Protein AF-A0A0V7Z725-F1 (afdb_monomer)

Solvent-accessible surface area (backbone atoms only — not comparable to full-atom values): 9175 Å² total; per-residue (Å²): 132,89,74,78,54,33,64,62,33,44,52,51,28,50,55,50,74,57,66,80,93,56,100,67,80,55,63,71,40,47,30,47,17,28,42,22,18,34,49,17,37,50,42,47,51,32,49,52,32,15,29,71,75,63,33,72,92,36,70,86,38,71,68,22,51,48,51,39,67,66,54,47,74,66,58,48,35,54,51,23,51,46,63,59,39,98,64,60,48,71,57,53,50,81,56,54,35,91,89,46,61,50,72,53,52,38,49,34,21,50,42,50,43,53,32,49,52,52,21,50,46,48,76,70,42,84,86,66,85,80,54,72,68,58,30,51,49,45,37,50,42,24,53,51,30,52,54,37,64,73,67,46,52,73,57,38,43,50,40,55,35,46,56,54,74,40,85,70,114

Nearest PDB structures (foldseek):
  2hsb-assembly1_A  TM=5.179E-01  e=1.715E-01  Archaeoglobus fulgidus
  7aer-assembly1_B  TM=3.358E-01  e=2.209E+00  Shewanella oneidensis MR-1
  6m6w-assembly1_H  TM=4.178E-01  e=8.747E+00  Shewanella oneidensis MR-1

Sequence (169 aa):
MALINPEHLFSQADAFLLQIGRSSLRQADLRRTFSNAYYGLFHAILTAAADEAVGRTRRKDPLWTLAYRSVSHQRLKSICNDLQAATLKPKIRRYEPPGGFGGHVVTIAGAVSDLQDRRHAADYDPSLSFLQTDARAALQTARSAVNRLAHLNAEQRRAFLYLILFEPR

Foldseek 3Di:
DPQDALVVLLVQLVVQLPDPDDPDGDLLSLLSLLVSLLVSLLSLLLLLLLCLPPNPVCCVPPSSVCSSPQFDLVLLLVVLVQLLDPDHDPLLVVLAFVVGLDDLSNLLSVLSNVSVVSNCCSPPPPVDGDDSVVSVVNSVSSVSNSVSLVVDDPSSNNSSSCVRRDPRD

Radius of gyration: 16.75 Å; Cα contacts (8 Å, |Δi|>4): 208; chains: 1; bounding box: 38×38×46 Å

Secondary structure (DSSP, 8-state):
--PPPHHHHHHHHHHHHT-TT-SS--HHHHHHHHHHHHHHHHHHHHHHHHHHHH-GGGTTSHHHHHHHHS--HHHHHHHHHHHHSSS--HHHHTTPPTT-SHHHHHHHHHHHHHHHHHHHHHHH-TT----HHHHHHHHHHHHHHHHHHHT--HHHHHHHHHHHHS---

Structure (mmCIF, N/CA/C/O backbone):
data_AF-A0A0V7Z725-F1
#
_entry.id   AF-A0A0V7Z725-F1
#
loop_
_atom_site.group_PDB
_atom_site.id
_atom_site.type_symbol
_atom_site.label_atom_id
_atom_site.label_alt_id
_atom_site.label_comp_id
_atom_site.label_asym_id
_atom_site.label_entity_id
_atom_site.label_seq_id
_atom_site.pdbx_PDB_ins_code
_atom_site.Cartn_x
_atom_site.Cartn_y
_atom_site.Cartn_z
_atom_site.occupancy
_atom_site.B_iso_or_equiv
_atom_site.auth_seq_id
_atom_site.auth_comp_id
_atom_site.auth_asym_id
_atom_site.auth_atom_id
_atom_site.pdbx_PDB_model_num
ATOM 1 N N . MET A 1 1 ? -12.726 -19.716 1.343 1.00 63.19 1 MET A N 1
ATOM 2 C CA . MET A 1 1 ? -12.370 -18.439 0.694 1.00 63.19 1 MET A CA 1
ATOM 3 C C . MET A 1 1 ? -10.906 -18.501 0.294 1.00 63.19 1 MET A C 1
ATOM 5 O O . MET A 1 1 ? -10.086 -18.802 1.153 1.00 63.19 1 MET A O 1
ATOM 9 N N . ALA A 1 2 ? -10.588 -18.278 -0.980 1.00 78.88 2 ALA A N 1
ATOM 10 C CA . ALA A 1 2 ? -9.207 -18.181 -1.449 1.00 78.88 2 ALA A CA 1
ATOM 11 C C . ALA A 1 2 ? -8.732 -16.731 -1.269 1.00 78.88 2 ALA A C 1
ATOM 13 O O . ALA A 1 2 ? -8.949 -15.888 -2.135 1.00 78.88 2 ALA A O 1
ATOM 14 N N . LEU A 1 3 ? -8.180 -16.417 -0.093 1.00 86.56 3 LEU A N 1
ATOM 15 C CA . LEU A 1 3 ? -7.609 -15.098 0.173 1.00 86.56 3 LEU A CA 1
ATOM 16 C C . LEU A 1 3 ? -6.349 -14.916 -0.681 1.00 86.56 3 LEU A C 1
ATOM 18 O O . LEU A 1 3 ? -5.484 -15.792 -0.693 1.00 86.56 3 LEU A O 1
ATOM 22 N N . ILE A 1 4 ? -6.231 -13.778 -1.364 1.00 92.75 4 ILE A N 1
ATOM 23 C CA . ILE A 1 4 ? -5.016 -13.447 -2.112 1.00 92.75 4 ILE A CA 1
ATOM 24 C C . ILE A 1 4 ? -3.875 -13.248 -1.112 1.00 92.75 4 ILE A C 1
ATOM 26 O O . ILE A 1 4 ? -3.949 -12.377 -0.247 1.00 92.75 4 ILE A O 1
ATOM 30 N N . ASN A 1 5 ? -2.833 -14.072 -1.231 1.00 94.56 5 ASN A N 1
ATOM 31 C CA . ASN A 1 5 ? -1.623 -13.969 -0.425 1.00 94.56 5 ASN A CA 1
ATOM 32 C C . ASN A 1 5 ? -0.658 -12.953 -1.070 1.00 94.56 5 ASN A C 1
ATOM 34 O O . ASN A 1 5 ? -0.189 -13.221 -2.181 1.00 94.56 5 ASN A O 1
ATOM 38 N N . PRO A 1 6 ? -0.325 -11.831 -0.399 1.00 96.50 6 PRO A N 1
ATOM 39 C CA . PRO A 1 6 ? 0.645 -10.855 -0.897 1.00 96.50 6 PRO A CA 1
ATOM 40 C C . PRO A 1 6 ? 1.980 -11.469 -1.323 1.00 96.50 6 PRO A C 1
ATOM 42 O O . PRO A 1 6 ? 2.516 -11.096 -2.364 1.00 96.50 6 PRO A O 1
ATOM 45 N N . GLU A 1 7 ? 2.480 -12.464 -0.584 1.00 96.88 7 GLU A N 1
ATOM 46 C CA . GLU A 1 7 ? 3.759 -13.099 -0.915 1.00 96.88 7 GLU A CA 1
ATOM 47 C C . GLU A 1 7 ? 3.712 -13.842 -2.249 1.00 96.88 7 GLU A C 1
ATOM 49 O O . GLU A 1 7 ? 4.688 -13.812 -2.988 1.00 96.88 7 GLU A O 1
ATOM 54 N N . HIS A 1 8 ? 2.574 -14.435 -2.627 1.00 97.75 8 HIS A N 1
ATOM 55 C CA . HIS A 1 8 ? 2.458 -15.088 -3.935 1.00 97.75 8 HIS A CA 1
ATOM 56 C C . HIS A 1 8 ? 2.556 -14.071 -5.082 1.00 97.75 8 HIS A C 1
ATOM 58 O O . HIS A 1 8 ? 3.160 -14.366 -6.113 1.00 97.75 8 HIS A O 1
ATOM 64 N N . LEU A 1 9 ? 2.004 -12.864 -4.898 1.00 98.25 9 LEU A N 1
ATOM 65 C CA . LEU A 1 9 ? 2.123 -11.779 -5.876 1.00 98.25 9 LEU A CA 1
ATOM 66 C C . LEU A 1 9 ? 3.571 -11.298 -5.985 1.00 98.25 9 LEU A C 1
ATOM 68 O O . LEU A 1 9 ? 4.077 -11.120 -7.093 1.00 98.25 9 LEU A O 1
ATOM 72 N N . PHE A 1 10 ? 4.257 -11.142 -4.851 1.00 98.31 10 PHE A N 1
ATOM 73 C CA . PHE A 1 10 ? 5.658 -10.740 -4.849 1.00 98.31 10 PHE A CA 1
ATOM 74 C C . PHE A 1 10 ? 6.576 -11.808 -5.454 1.00 98.31 10 PHE A C 1
ATOM 76 O O . PHE A 1 10 ? 7.416 -11.475 -6.283 1.00 98.31 10 PHE A O 1
ATOM 83 N N . SER A 1 11 ? 6.381 -13.089 -5.130 1.00 97.44 11 SER A N 1
ATOM 84 C CA . SER A 1 11 ? 7.130 -14.196 -5.741 1.00 97.44 11 SER A CA 1
ATOM 85 C C . SER A 1 11 ? 6.912 -14.281 -7.250 1.00 97.44 11 SER A C 1
ATOM 87 O O . SER A 1 11 ? 7.857 -14.526 -7.998 1.00 97.44 11 SER A O 1
ATOM 89 N N . GLN A 1 12 ? 5.687 -14.044 -7.727 1.00 96.75 12 GLN A N 1
ATOM 90 C CA . GLN A 1 12 ? 5.422 -13.990 -9.163 1.00 96.75 12 GLN A CA 1
ATOM 91 C C . GLN A 1 12 ? 6.130 -12.796 -9.823 1.00 96.75 12 GLN A C 1
ATOM 93 O O . GLN A 1 12 ? 6.682 -12.933 -10.913 1.00 96.75 12 GLN A O 1
ATOM 98 N N . ALA A 1 13 ? 6.153 -11.639 -9.156 1.00 96.88 13 ALA A N 1
ATOM 99 C CA . ALA A 1 13 ? 6.885 -10.463 -9.618 1.00 96.88 13 ALA A CA 1
ATOM 100 C C . ALA A 1 13 ? 8.405 -10.719 -9.693 1.00 96.88 13 ALA A C 1
ATOM 102 O O . ALA A 1 13 ? 9.039 -10.345 -10.676 1.00 96.88 13 ALA A O 1
ATOM 103 N N . ASP A 1 14 ? 8.981 -11.418 -8.709 1.00 95.94 14 ASP A N 1
ATOM 104 C CA . ASP A 1 14 ? 10.381 -11.857 -8.748 1.00 95.94 14 ASP A CA 1
ATOM 105 C C . ASP A 1 14 ? 10.642 -12.798 -9.935 1.00 95.94 14 ASP A C 1
ATOM 107 O O . ASP A 1 14 ? 11.615 -12.611 -10.666 1.00 95.94 14 ASP A O 1
ATOM 111 N N . ALA A 1 15 ? 9.748 -13.757 -10.197 1.00 94.44 15 ALA A N 1
ATOM 112 C CA . ALA A 1 15 ? 9.881 -14.672 -11.332 1.00 94.44 15 ALA A CA 1
ATOM 113 C C . ALA A 1 15 ? 9.895 -13.940 -12.689 1.00 94.44 15 ALA A C 1
ATOM 115 O O . ALA A 1 15 ? 10.675 -14.295 -13.574 1.00 94.44 15 ALA A O 1
ATOM 116 N N . PHE A 1 16 ? 9.097 -12.878 -12.846 1.00 93.81 16 PHE A N 1
ATOM 117 C CA . PHE A 1 16 ? 9.143 -12.019 -14.035 1.00 93.81 16 PHE A CA 1
ATOM 118 C C . PHE A 1 16 ? 10.494 -11.313 -14.207 1.00 93.81 16 PHE A C 1
ATOM 120 O O . PHE A 1 16 ? 10.949 -11.127 -15.335 1.00 93.81 16 PHE A O 1
ATOM 127 N N . LEU A 1 17 ? 11.158 -10.956 -13.104 1.00 91.81 17 LEU A N 1
ATOM 128 C CA . LEU A 1 17 ? 12.455 -10.275 -13.111 1.00 91.81 17 LEU A CA 1
ATOM 129 C C . LEU A 1 17 ? 13.656 -11.213 -13.304 1.00 91.81 17 LEU A C 1
ATOM 131 O O . LEU A 1 17 ? 14.765 -10.715 -13.511 1.00 91.81 17 LEU A O 1
ATOM 135 N N . LEU A 1 18 ? 13.453 -12.530 -13.208 1.00 86.06 18 LEU A N 1
ATOM 136 C CA . LEU A 1 18 ? 14.502 -13.551 -13.236 1.00 86.06 18 LEU A CA 1
ATOM 137 C C . LEU A 1 18 ? 14.665 -14.254 -14.591 1.00 86.06 18 LEU A C 1
ATOM 139 O O . LEU A 1 18 ? 15.451 -15.191 -14.647 1.00 86.06 18 LEU A O 1
ATOM 143 N N . GLN A 1 19 ? 13.962 -13.870 -15.667 1.00 68.88 19 GLN A N 1
ATOM 144 C CA . GLN A 1 19 ? 14.031 -14.630 -16.929 1.00 68.88 19 GLN A CA 1
ATOM 145 C C . GLN A 1 19 ? 15.472 -14.791 -17.440 1.00 68.88 19 GLN A C 1
ATOM 147 O O . GLN A 1 19 ? 16.089 -13.854 -17.944 1.00 68.88 19 GLN A O 1
ATOM 152 N N . ILE A 1 20 ? 15.976 -16.021 -17.320 1.00 52.06 20 ILE A N 1
ATOM 153 C CA . ILE A 1 20 ? 17.298 -16.461 -17.763 1.00 52.06 20 ILE A CA 1
ATOM 154 C C . ILE A 1 20 ? 17.222 -16.748 -19.268 1.00 52.06 20 ILE A C 1
ATOM 156 O O . ILE A 1 20 ? 16.287 -17.402 -19.729 1.00 52.06 20 ILE A O 1
ATOM 160 N N . GLY A 1 21 ? 18.205 -16.275 -20.040 1.00 55.09 21 GLY A N 1
ATOM 161 C CA . GLY A 1 21 ? 18.367 -16.643 -21.455 1.00 55.09 21 GLY A CA 1
ATOM 162 C C . GLY A 1 21 ? 17.840 -15.638 -22.486 1.00 55.09 21 GLY A C 1
ATOM 163 O O . GLY A 1 21 ? 17.843 -15.941 -23.676 1.00 55.09 21 GLY A O 1
ATOM 164 N N . ARG A 1 22 ? 17.418 -14.436 -22.074 1.00 61.25 22 ARG A N 1
ATOM 165 C CA . ARG A 1 22 ? 17.142 -13.312 -22.988 1.00 61.25 22 ARG A CA 1
ATOM 166 C C . ARG A 1 22 ? 18.020 -12.117 -22.646 1.00 61.25 22 ARG A C 1
ATOM 168 O O . ARG A 1 22 ? 18.289 -11.866 -21.477 1.00 61.25 22 ARG A O 1
ATOM 175 N N . SER A 1 23 ? 18.434 -11.369 -23.668 1.00 65.31 23 SER A N 1
ATOM 176 C CA . SER A 1 23 ? 19.214 -10.135 -23.503 1.00 65.31 23 SER A CA 1
ATOM 177 C C . SER A 1 23 ? 18.411 -8.999 -22.855 1.00 65.31 23 SER A C 1
ATOM 179 O O . SER A 1 23 ? 19.005 -8.068 -22.319 1.00 65.31 23 SER A O 1
ATOM 181 N N . SER A 1 24 ? 17.073 -9.072 -22.865 1.00 74.69 24 SER A N 1
ATOM 182 C CA . SER A 1 24 ? 16.188 -8.117 -22.195 1.00 74.69 24 SER A CA 1
ATOM 183 C C . SER A 1 24 ? 14.865 -8.752 -21.746 1.00 74.69 24 SER A C 1
ATOM 185 O O . SER A 1 24 ? 14.376 -9.723 -22.334 1.00 74.69 24 SER A O 1
ATOM 187 N N . LEU A 1 25 ? 14.275 -8.196 -20.683 1.00 87.50 25 LEU A N 1
ATOM 188 C CA . LEU A 1 25 ? 12.948 -8.584 -20.198 1.00 87.50 25 LEU A CA 1
ATOM 189 C C . LEU A 1 25 ? 11.845 -7.996 -21.084 1.00 87.50 25 LEU A C 1
ATOM 191 O O . LEU A 1 25 ? 11.948 -6.867 -21.570 1.00 87.50 25 LEU A O 1
ATOM 195 N N . ARG A 1 26 ? 10.744 -8.739 -21.254 1.00 92.44 26 ARG A N 1
ATOM 196 C CA . ARG A 1 26 ? 9.573 -8.245 -21.991 1.00 92.44 26 ARG A CA 1
ATOM 197 C C . ARG A 1 26 ? 8.918 -7.104 -21.215 1.00 92.44 26 ARG A C 1
ATOM 199 O O . ARG A 1 26 ? 8.683 -7.226 -20.015 1.00 92.44 26 ARG A O 1
ATOM 206 N N . GLN A 1 27 ? 8.499 -6.053 -21.918 1.00 94.94 27 GLN A N 1
ATOM 207 C CA . GLN A 1 27 ? 7.733 -4.952 -21.316 1.00 94.94 27 GLN A CA 1
ATOM 208 C C . GLN A 1 27 ? 6.455 -5.440 -20.618 1.00 94.94 27 GLN A C 1
ATOM 210 O O . GLN A 1 27 ? 6.090 -4.916 -19.571 1.00 94.94 27 GLN A O 1
ATOM 215 N N . ALA A 1 28 ? 5.811 -6.488 -21.142 1.00 95.31 28 ALA A N 1
ATOM 216 C CA . ALA A 1 28 ? 4.662 -7.114 -20.492 1.00 95.31 28 ALA A CA 1
ATOM 217 C C . ALA A 1 28 ? 5.000 -7.663 -19.094 1.00 95.31 28 ALA A C 1
ATOM 219 O O . ALA A 1 28 ? 4.232 -7.451 -18.161 1.00 95.31 28 ALA A O 1
ATOM 220 N N . ASP A 1 29 ? 6.154 -8.314 -18.931 1.00 95.50 29 ASP A N 1
ATOM 221 C CA . ASP A 1 29 ? 6.577 -8.873 -17.643 1.00 95.50 29 ASP A CA 1
ATOM 222 C C . ASP A 1 29 ? 6.920 -7.750 -16.651 1.00 95.50 29 ASP A C 1
ATOM 224 O O . ASP A 1 29 ? 6.474 -7.777 -15.507 1.00 95.50 29 ASP A O 1
ATOM 228 N N . LEU A 1 30 ? 7.622 -6.706 -17.111 1.00 96.75 30 LEU A N 1
ATOM 229 C CA . LEU A 1 30 ? 7.946 -5.531 -16.294 1.00 96.75 30 LEU A CA 1
ATOM 230 C C . LEU A 1 30 ? 6.694 -4.796 -15.807 1.00 96.75 30 LEU A C 1
ATOM 232 O O . LEU A 1 30 ? 6.586 -4.472 -14.626 1.00 96.75 30 LEU A O 1
ATOM 236 N N . ARG A 1 31 ? 5.720 -4.573 -16.697 1.00 97.94 31 ARG A N 1
ATOM 237 C CA . ARG A 1 31 ? 4.435 -3.953 -16.345 1.00 97.94 31 ARG A CA 1
ATOM 238 C C . ARG A 1 31 ? 3.698 -4.783 -15.292 1.00 97.94 31 ARG A C 1
ATOM 240 O O . ARG A 1 31 ? 3.247 -4.234 -14.291 1.00 97.94 31 ARG A O 1
ATOM 247 N N . ARG A 1 32 ? 3.676 -6.115 -15.446 1.00 97.69 32 ARG A N 1
ATOM 248 C CA . ARG A 1 32 ? 3.072 -7.027 -14.459 1.00 97.69 32 ARG A CA 1
ATOM 249 C C . ARG A 1 32 ? 3.792 -7.024 -13.115 1.00 97.69 32 ARG A C 1
ATOM 251 O O . ARG A 1 32 ? 3.124 -7.172 -12.094 1.00 97.69 32 ARG A O 1
ATOM 258 N N . THR A 1 33 ? 5.103 -6.793 -13.079 1.00 98.12 33 THR A N 1
ATOM 259 C CA . THR A 1 33 ? 5.836 -6.580 -11.822 1.00 98.12 33 THR A CA 1
ATOM 260 C C . THR A 1 33 ? 5.307 -5.361 -11.062 1.00 98.12 33 THR A C 1
ATOM 262 O O . THR A 1 33 ? 5.065 -5.477 -9.861 1.00 98.12 33 THR A O 1
ATOM 265 N N . PHE A 1 34 ? 5.045 -4.226 -11.726 1.00 98.56 34 PHE A N 1
ATOM 266 C CA . PHE A 1 34 ? 4.432 -3.061 -11.065 1.00 98.56 34 PHE A CA 1
ATOM 267 C C . PHE A 1 34 ? 3.023 -3.365 -10.551 1.00 98.56 34 PHE A C 1
ATOM 269 O O . PHE A 1 34 ? 2.710 -3.032 -9.404 1.00 98.56 34 PHE A O 1
ATOM 276 N N . SER A 1 35 ? 2.190 -4.038 -11.355 1.00 98.31 35 SER A N 1
ATOM 277 C CA . SER A 1 35 ? 0.843 -4.424 -10.921 1.00 98.31 35 SER A CA 1
ATOM 278 C C . SER A 1 35 ? 0.904 -5.333 -9.688 1.00 98.31 35 SER A C 1
ATOM 280 O O . SER A 1 35 ? 0.217 -5.070 -8.702 1.00 98.31 35 SER A O 1
ATOM 282 N N . ASN A 1 36 ? 1.759 -6.359 -9.697 1.00 98.56 36 ASN A N 1
ATOM 283 C CA . ASN A 1 36 ? 1.907 -7.293 -8.580 1.00 98.56 36 ASN A CA 1
ATOM 284 C C . ASN A 1 36 ? 2.503 -6.639 -7.327 1.00 98.56 36 ASN A C 1
ATOM 286 O O . ASN A 1 36 ? 2.057 -6.947 -6.222 1.00 98.56 36 ASN A O 1
ATOM 290 N N . ALA A 1 37 ? 3.458 -5.715 -7.478 1.00 98.75 37 ALA A N 1
ATOM 291 C CA . ALA A 1 37 ? 3.998 -4.943 -6.361 1.00 98.75 37 ALA A CA 1
ATOM 292 C C . ALA A 1 37 ? 2.889 -4.139 -5.663 1.00 98.75 37 ALA A C 1
ATOM 294 O O . ALA A 1 37 ? 2.707 -4.247 -4.448 1.00 98.75 37 ALA A O 1
ATOM 295 N N . TYR A 1 38 ? 2.087 -3.399 -6.435 1.00 98.81 38 TYR A N 1
ATOM 296 C CA . TYR A 1 38 ? 0.962 -2.645 -5.889 1.00 98.81 38 TYR A CA 1
ATOM 297 C C . TYR A 1 38 ? -0.103 -3.556 -5.261 1.00 98.81 38 TYR A C 1
ATOM 299 O O . TYR A 1 38 ? -0.508 -3.332 -4.121 1.00 98.81 38 TYR A O 1
ATOM 307 N N . TYR A 1 39 ? -0.553 -4.596 -5.972 1.00 98.69 39 TYR A N 1
ATOM 308 C CA . TYR A 1 39 ? -1.603 -5.482 -5.465 1.00 98.69 39 TYR A CA 1
ATOM 309 C C . TYR A 1 39 ? -1.164 -6.261 -4.223 1.00 98.69 39 TYR A C 1
ATOM 311 O O . TYR A 1 39 ? -1.981 -6.471 -3.328 1.00 98.69 39 TYR A O 1
ATOM 319 N N . GLY A 1 40 ? 0.113 -6.641 -4.117 1.00 98.62 40 GLY A N 1
ATOM 320 C CA . GLY A 1 40 ? 0.645 -7.271 -2.911 1.00 98.62 40 GLY A CA 1
ATOM 321 C C . GLY A 1 40 ? 0.527 -6.355 -1.692 1.00 98.62 40 GLY A C 1
ATOM 322 O O . GLY A 1 40 ? -0.044 -6.757 -0.676 1.00 98.62 40 GLY A O 1
ATOM 323 N N . LEU A 1 41 ? 0.960 -5.095 -1.811 1.00 98.81 41 LEU A N 1
ATOM 324 C CA . LEU A 1 41 ? 0.789 -4.104 -0.743 1.00 98.81 41 LEU A CA 1
ATOM 325 C C . LEU A 1 41 ? -0.694 -3.845 -0.435 1.00 98.81 41 LEU A C 1
ATOM 327 O O . LEU A 1 41 ? -1.094 -3.842 0.730 1.00 98.81 41 LEU A O 1
ATOM 331 N N . PHE A 1 42 ? -1.521 -3.681 -1.468 1.00 98.69 42 PHE A N 1
ATOM 332 C CA . PHE A 1 42 ? -2.957 -3.451 -1.325 1.00 98.69 42 PHE A CA 1
ATOM 333 C C . PHE A 1 42 ? -3.626 -4.573 -0.522 1.00 98.69 42 PHE A C 1
ATOM 335 O O . PHE A 1 42 ? -4.239 -4.314 0.512 1.00 98.69 42 PHE A O 1
ATOM 342 N N . HIS A 1 43 ? -3.447 -5.834 -0.925 1.00 98.38 43 HIS A N 1
ATOM 343 C CA . HIS A 1 43 ? -4.059 -6.974 -0.242 1.00 98.38 43 HIS A CA 1
ATOM 344 C C . HIS A 1 43 ? -3.507 -7.205 1.170 1.00 98.38 43 HIS A C 1
ATOM 346 O O . HIS A 1 43 ? -4.254 -7.679 2.032 1.00 98.38 43 HIS A O 1
ATOM 352 N N . ALA A 1 44 ? -2.250 -6.841 1.442 1.00 98.56 44 ALA A N 1
ATOM 353 C CA . ALA A 1 44 ? -1.705 -6.854 2.798 1.00 98.56 44 ALA A CA 1
ATOM 354 C C . ALA A 1 44 ? -2.446 -5.860 3.707 1.00 98.56 44 ALA A C 1
ATOM 356 O O . ALA A 1 44 ? -2.863 -6.228 4.807 1.00 98.56 44 ALA A O 1
ATOM 357 N N . ILE A 1 45 ? -2.679 -4.636 3.223 1.00 98.56 45 ILE A N 1
ATOM 358 C CA . ILE A 1 45 ? -3.430 -3.601 3.947 1.00 98.56 45 ILE A CA 1
ATOM 359 C C . ILE A 1 45 ? -4.887 -4.030 4.157 1.00 98.56 45 ILE A C 1
ATOM 361 O O . ILE A 1 45 ? -5.377 -3.948 5.279 1.00 98.56 45 ILE A O 1
ATOM 365 N N . LEU A 1 46 ? -5.567 -4.546 3.125 1.00 98.25 46 LEU A N 1
ATOM 366 C CA . LEU A 1 46 ? -6.959 -5.007 3.247 1.00 98.25 46 LEU A CA 1
ATOM 367 C C . LEU A 1 46 ? -7.113 -6.146 4.255 1.00 98.25 46 LEU A C 1
ATOM 369 O O . LEU A 1 46 ? -8.041 -6.151 5.061 1.00 98.25 46 LEU A O 1
ATOM 373 N N . THR A 1 47 ? -6.184 -7.103 4.225 1.00 98.00 47 THR A N 1
ATOM 374 C CA . THR A 1 47 ? -6.162 -8.212 5.184 1.00 98.00 47 THR A CA 1
ATOM 375 C C . THR A 1 47 ? -5.957 -7.685 6.598 1.00 98.00 47 THR A C 1
ATOM 377 O O . THR A 1 47 ? -6.686 -8.083 7.499 1.00 98.00 47 THR A O 1
ATOM 380 N N . ALA A 1 48 ? -5.004 -6.766 6.792 1.00 98.25 48 ALA A N 1
ATOM 381 C CA . ALA A 1 48 ? -4.756 -6.152 8.089 1.00 98.25 48 ALA A CA 1
ATOM 382 C C . ALA A 1 48 ? -5.983 -5.387 8.600 1.00 98.25 48 ALA A C 1
ATOM 384 O O . ALA A 1 48 ? -6.344 -5.548 9.760 1.00 98.25 48 ALA A O 1
ATOM 385 N N . ALA A 1 49 ? -6.643 -4.610 7.739 1.00 98.19 49 ALA A N 1
ATOM 386 C CA . ALA A 1 49 ? -7.832 -3.841 8.083 1.00 98.19 49 ALA A CA 1
ATOM 387 C C . ALA A 1 49 ? -9.009 -4.742 8.489 1.00 98.19 49 ALA A C 1
ATOM 389 O O . ALA A 1 49 ? -9.624 -4.527 9.530 1.00 98.19 49 ALA A O 1
ATOM 390 N N . ALA A 1 50 ? -9.294 -5.787 7.711 1.00 98.06 50 ALA A N 1
ATOM 391 C CA . ALA A 1 50 ? -10.362 -6.731 8.028 1.00 98.06 50 ALA A CA 1
ATOM 392 C C . ALA A 1 50 ? -10.054 -7.565 9.286 1.00 98.06 50 ALA A C 1
ATOM 394 O O . ALA A 1 50 ? -10.940 -7.793 10.112 1.00 98.06 50 ALA A O 1
ATOM 395 N N . ASP A 1 51 ? -8.795 -7.978 9.472 1.00 97.69 51 ASP A N 1
ATOM 396 C CA . ASP A 1 51 ? -8.351 -8.657 10.692 1.00 97.69 51 ASP A CA 1
ATOM 397 C C . ASP A 1 51 ? -8.492 -7.758 11.931 1.00 97.69 51 ASP A C 1
ATOM 399 O O . ASP A 1 51 ? -8.881 -8.259 12.981 1.00 97.69 51 ASP A O 1
ATOM 403 N N . GLU A 1 52 ? -8.216 -6.457 11.811 1.00 98.00 52 GLU A N 1
ATOM 404 C CA . GLU A 1 52 ? -8.358 -5.473 12.893 1.00 98.00 52 GLU A CA 1
ATOM 405 C C . GLU A 1 52 ? -9.833 -5.190 13.233 1.00 98.00 52 GLU A C 1
ATOM 407 O O . GLU A 1 52 ? -10.195 -5.068 14.400 1.00 98.00 52 GLU A O 1
ATOM 412 N N . ALA A 1 53 ? -10.699 -5.090 12.221 1.00 97.69 53 ALA A N 1
ATOM 413 C CA . ALA A 1 53 ? -12.105 -4.736 12.411 1.00 97.69 53 ALA A CA 1
ATOM 414 C C . ALA A 1 53 ? -12.982 -5.913 12.863 1.00 97.69 53 ALA A C 1
ATOM 416 O O . ALA A 1 53 ? -13.929 -5.718 13.621 1.00 97.69 53 ALA A O 1
ATOM 417 N N . VAL A 1 54 ? -12.701 -7.127 12.377 1.00 97.94 54 VAL A N 1
ATOM 418 C CA . VAL A 1 54 ? -13.570 -8.301 12.588 1.00 97.94 54 VAL A CA 1
ATOM 419 C C . VAL A 1 54 ? -12.862 -9.419 13.350 1.00 97.94 54 VAL A C 1
ATOM 421 O O . VAL A 1 54 ? -13.503 -10.159 14.095 1.00 97.94 54 VAL A O 1
ATOM 424 N N . GLY A 1 55 ? -11.545 -9.543 13.193 1.00 97.50 55 GLY A N 1
ATOM 425 C CA . GLY A 1 55 ? -10.732 -10.559 13.855 1.00 97.50 55 GLY A CA 1
ATOM 426 C C . GLY A 1 55 ? -10.147 -11.587 12.888 1.00 97.50 55 GLY A C 1
ATOM 427 O O . GLY A 1 55 ? -10.838 -12.167 12.046 1.00 97.50 55 GLY A O 1
ATOM 428 N N . ARG A 1 56 ? -8.857 -11.889 13.066 1.00 96.25 56 ARG A N 1
ATOM 429 C CA . ARG A 1 56 ? -8.088 -12.838 12.238 1.00 96.25 56 ARG A CA 1
ATOM 430 C C . ARG A 1 56 ? -8.659 -14.262 12.213 1.00 96.25 56 ARG A C 1
ATOM 432 O O . ARG A 1 56 ? -8.547 -14.956 11.204 1.00 96.25 56 ARG A O 1
ATOM 439 N N . THR A 1 57 ? -9.282 -14.712 13.301 1.00 97.06 57 THR A N 1
ATOM 440 C CA . THR A 1 57 ? -9.914 -16.043 13.392 1.00 97.06 57 THR A CA 1
ATOM 441 C C . THR A 1 57 ? -11.246 -16.117 12.638 1.00 97.06 57 THR A C 1
ATOM 443 O O . THR A 1 57 ? -11.738 -17.211 12.368 1.00 97.06 57 THR A O 1
ATOM 446 N N . ARG A 1 58 ? -11.803 -14.968 12.229 1.00 96.38 58 ARG A N 1
ATOM 447 C CA . ARG A 1 58 ? -13.105 -14.834 11.561 1.00 96.38 58 ARG A CA 1
ATOM 448 C C . ARG A 1 58 ? -12.994 -14.586 10.057 1.00 96.38 58 ARG A C 1
ATOM 450 O O . ARG A 1 58 ? -13.944 -14.138 9.437 1.00 96.38 58 ARG A O 1
ATOM 457 N N . ARG A 1 59 ? -11.884 -14.955 9.412 1.00 95.50 59 ARG A N 1
ATOM 458 C CA . ARG A 1 59 ? -11.682 -14.775 7.954 1.00 95.50 59 ARG A CA 1
ATOM 459 C C . ARG A 1 59 ? -12.716 -15.456 7.043 1.00 95.50 59 ARG A C 1
ATOM 461 O O . ARG A 1 59 ? -12.760 -15.165 5.853 1.00 95.50 59 ARG A O 1
ATOM 468 N N . LYS A 1 60 ? -13.510 -16.396 7.565 1.00 94.88 60 LYS A N 1
ATOM 469 C CA . LYS A 1 60 ? -14.622 -17.046 6.842 1.00 94.88 60 LYS A CA 1
ATOM 470 C C . LYS A 1 60 ? -15.972 -16.345 7.056 1.00 94.88 60 LYS A C 1
ATOM 472 O O . LYS A 1 60 ? -16.947 -16.730 6.423 1.00 94.88 60 LYS A O 1
ATOM 477 N N . ASP A 1 61 ? -16.030 -15.369 7.957 1.00 96.31 61 ASP A N 1
ATOM 478 C CA . ASP A 1 61 ? -17.234 -14.624 8.305 1.00 96.31 61 ASP A CA 1
ATOM 479 C C . ASP A 1 61 ? -17.594 -13.621 7.191 1.00 96.31 61 ASP A C 1
ATOM 481 O O . ASP A 1 61 ? -16.701 -12.907 6.713 1.00 96.31 61 ASP A O 1
ATOM 485 N N . PRO A 1 62 ? -18.874 -13.513 6.785 1.00 96.94 62 PRO A N 1
ATOM 486 C CA . PRO A 1 62 ? -19.316 -12.515 5.812 1.00 96.94 62 PRO A CA 1
ATOM 487 C C . PRO A 1 62 ? -18.919 -11.076 6.165 1.00 96.94 62 PRO A C 1
ATOM 489 O O . PRO A 1 62 ? -18.591 -10.303 5.264 1.00 96.94 62 PRO A O 1
ATOM 492 N N . LEU A 1 63 ? -18.883 -10.713 7.454 1.00 97.94 63 LEU A N 1
ATOM 493 C CA . LEU A 1 63 ? -18.461 -9.381 7.896 1.00 97.94 63 LEU A CA 1
ATOM 494 C C . LEU A 1 63 ? -16.974 -9.134 7.631 1.00 97.94 63 LEU A C 1
ATOM 496 O O . LEU A 1 63 ? -16.594 -8.024 7.258 1.00 97.94 63 LEU A O 1
ATOM 500 N N . TRP A 1 64 ? -16.132 -10.164 7.758 1.00 97.94 64 TRP A N 1
ATOM 501 C CA . TRP A 1 64 ? -14.714 -10.056 7.411 1.00 97.94 64 TRP A CA 1
ATOM 502 C C . TRP A 1 64 ? -14.557 -9.811 5.909 1.00 97.94 64 TRP A C 1
ATOM 504 O O . TRP A 1 64 ? -13.815 -8.921 5.497 1.00 97.94 64 TRP A O 1
ATOM 514 N N . THR A 1 65 ? -15.299 -10.550 5.075 1.00 97.00 65 THR A N 1
ATOM 515 C CA . THR A 1 65 ? -15.295 -10.337 3.618 1.00 97.00 65 THR A CA 1
ATOM 516 C C . THR A 1 65 ? -15.816 -8.951 3.240 1.00 97.00 65 THR A C 1
ATOM 518 O O . THR A 1 65 ? -15.256 -8.324 2.340 1.00 97.00 65 THR A O 1
ATOM 521 N N . LEU A 1 66 ? -16.845 -8.448 3.927 1.00 97.19 66 LEU A N 1
ATOM 522 C CA . LEU A 1 66 ? -17.360 -7.095 3.727 1.00 97.19 66 LEU A CA 1
ATOM 523 C C . LEU A 1 66 ? -16.291 -6.040 4.039 1.00 97.19 66 LEU A C 1
ATOM 525 O O . LEU A 1 66 ? -16.037 -5.182 3.198 1.00 97.19 66 LEU A O 1
ATOM 529 N N . ALA A 1 67 ? -15.625 -6.138 5.194 1.00 97.75 67 ALA A N 1
ATOM 530 C CA . ALA A 1 67 ? -14.550 -5.221 5.579 1.00 97.75 67 ALA A CA 1
ATOM 531 C C . ALA A 1 67 ? -13.359 -5.280 4.608 1.00 97.75 67 ALA A C 1
ATOM 533 O O . ALA A 1 67 ? -12.814 -4.253 4.221 1.00 97.75 67 ALA A O 1
ATOM 534 N N . TYR A 1 68 ? -12.981 -6.476 4.154 1.00 97.38 68 TYR A N 1
ATOM 535 C CA . TYR A 1 68 ? -11.916 -6.643 3.167 1.00 97.38 68 TYR A CA 1
ATOM 536 C C . TYR A 1 68 ? -12.255 -5.977 1.826 1.00 97.38 68 TYR A C 1
ATOM 538 O O . TYR A 1 68 ? -11.388 -5.391 1.186 1.00 97.38 68 TYR A O 1
ATOM 546 N N . ARG A 1 69 ? -13.514 -6.067 1.380 1.00 96.19 69 ARG A N 1
ATOM 547 C CA . ARG A 1 69 ? -13.962 -5.558 0.072 1.00 96.19 69 ARG A CA 1
ATOM 548 C C . ARG A 1 69 ? -14.439 -4.103 0.092 1.00 96.19 69 ARG A C 1
ATOM 550 O O . ARG A 1 69 ? -14.724 -3.574 -0.979 1.00 96.19 69 ARG A O 1
ATOM 557 N N . SER A 1 70 ? -14.555 -3.470 1.259 1.00 96.25 70 SER A N 1
ATOM 558 C CA . SER A 1 70 ? -15.113 -2.115 1.382 1.00 96.25 70 SER A CA 1
ATOM 559 C C . SER A 1 70 ? -14.156 -1.015 0.920 1.00 96.25 70 SER A C 1
ATOM 561 O O . SER A 1 70 ? -14.588 0.088 0.590 1.00 96.25 70 SER A O 1
ATOM 563 N N . VAL A 1 71 ? -12.855 -1.298 0.884 1.00 95.81 71 VAL A N 1
ATOM 564 C CA . VAL A 1 71 ? -11.822 -0.308 0.584 1.00 95.81 71 VAL A CA 1
ATOM 565 C C . VAL A 1 71 ? -11.549 -0.266 -0.918 1.00 95.81 71 VAL A C 1
ATOM 567 O O . VAL A 1 71 ? -11.119 -1.251 -1.518 1.00 95.81 71 VAL A O 1
ATOM 570 N N . SER A 1 72 ? -11.736 0.903 -1.533 1.00 96.38 72 SER A N 1
ATOM 571 C CA . SER A 1 72 ? -11.361 1.132 -2.932 1.00 96.38 72 SER A CA 1
ATOM 572 C C . SER A 1 72 ? -9.916 1.626 -3.069 1.00 96.38 72 SER A C 1
ATOM 574 O O . SER A 1 72 ? -9.373 2.281 -2.176 1.00 96.38 72 SER A O 1
ATOM 576 N N . HIS A 1 73 ? -9.299 1.375 -4.228 1.00 96.81 73 HIS A N 1
ATOM 577 C CA . HIS A 1 73 ? -7.962 1.886 -4.559 1.00 96.81 73 HIS A CA 1
ATOM 578 C C . HIS A 1 73 ? -7.877 3.416 -4.443 1.00 96.81 73 HIS A C 1
ATOM 580 O O . HIS A 1 73 ? -6.933 3.954 -3.872 1.00 96.81 73 HIS A O 1
ATOM 586 N N . GLN A 1 74 ? -8.884 4.130 -4.958 1.00 96.06 74 GLN A N 1
ATOM 587 C CA . GLN A 1 74 ? -8.924 5.594 -4.914 1.00 96.06 74 GLN A CA 1
ATOM 588 C C . GLN A 1 74 ? -9.021 6.114 -3.479 1.00 96.06 74 GLN A C 1
ATOM 590 O O . GLN A 1 74 ? -8.335 7.068 -3.107 1.00 96.06 74 GLN A O 1
ATOM 595 N N . ARG A 1 75 ? -9.851 5.463 -2.659 1.00 94.94 75 ARG A N 1
ATOM 596 C CA . ARG A 1 75 ? -10.031 5.820 -1.254 1.00 94.94 75 ARG A CA 1
ATOM 597 C C . ARG A 1 75 ? -8.737 5.639 -0.468 1.00 94.94 75 ARG A C 1
ATOM 599 O O . ARG A 1 75 ? -8.328 6.556 0.242 1.00 94.94 75 ARG A O 1
ATOM 606 N N . LEU A 1 76 ? -8.085 4.488 -0.633 1.00 97.75 76 LEU A N 1
ATOM 607 C CA . LEU A 1 76 ? -6.811 4.201 0.014 1.00 97.75 76 LEU A CA 1
ATOM 608 C C . LEU A 1 76 ? -5.753 5.249 -0.369 1.00 97.75 76 LEU A C 1
ATOM 610 O O . LEU A 1 76 ? -5.154 5.852 0.520 1.00 97.75 76 LEU A O 1
ATOM 614 N N . LYS A 1 77 ? -5.595 5.545 -1.668 1.00 97.81 77 LYS A N 1
ATOM 615 C CA . LYS A 1 77 ? -4.669 6.587 -2.140 1.00 97.81 77 LYS A CA 1
ATOM 616 C C . LYS A 1 77 ? -4.962 7.950 -1.523 1.00 97.81 77 LYS A C 1
ATOM 618 O O . LYS A 1 77 ? -4.046 8.629 -1.070 1.00 97.81 77 LYS A O 1
ATOM 623 N N . SER A 1 78 ? -6.232 8.355 -1.486 1.00 96.31 78 SER A N 1
ATOM 624 C CA . SER A 1 78 ? -6.626 9.648 -0.923 1.00 96.31 78 SER A CA 1
ATOM 625 C C . SER A 1 78 ? -6.219 9.779 0.543 1.00 96.31 78 SER A C 1
ATOM 627 O O . SER A 1 78 ? -5.733 10.835 0.940 1.00 96.31 78 SER A O 1
ATOM 629 N N . ILE A 1 79 ? -6.406 8.728 1.344 1.00 97.00 79 ILE A N 1
ATOM 630 C CA . ILE A 1 79 ? -6.021 8.745 2.760 1.00 97.00 79 ILE A CA 1
ATOM 631 C C . ILE A 1 79 ? -4.507 8.756 2.918 1.00 97.00 79 ILE A C 1
ATOM 633 O O . ILE A 1 79 ? -3.982 9.533 3.709 1.00 97.00 79 ILE A O 1
ATOM 637 N N . CYS A 1 80 ? -3.794 7.963 2.124 1.00 97.81 80 CYS A N 1
ATOM 638 C CA . CYS A 1 80 ? -2.337 7.968 2.126 1.00 97.81 80 CYS A CA 1
ATOM 639 C C . CYS A 1 80 ? -1.748 9.324 1.699 1.00 97.81 80 CYS A C 1
ATOM 641 O O . CYS A 1 80 ? -0.744 9.755 2.261 1.00 97.81 80 CYS A O 1
ATOM 643 N N . ASN A 1 81 ? -2.378 10.044 0.772 1.00 97.12 81 ASN A N 1
ATOM 644 C CA . ASN A 1 81 ? -1.977 11.412 0.436 1.00 97.12 81 ASN A CA 1
ATOM 645 C C . ASN A 1 81 ? -2.228 12.384 1.599 1.00 97.12 81 ASN A C 1
ATOM 647 O O . ASN A 1 81 ? -1.362 13.196 1.914 1.00 97.12 81 ASN A O 1
ATOM 651 N N . ASP A 1 82 ? -3.383 12.286 2.265 1.00 96.12 82 ASP A N 1
ATOM 652 C CA . ASP A 1 82 ? -3.696 13.139 3.417 1.00 96.12 82 ASP A CA 1
ATOM 653 C C . ASP A 1 82 ? -2.732 12.896 4.599 1.00 96.12 82 ASP A C 1
ATOM 655 O O . ASP A 1 82 ? -2.387 13.842 5.304 1.00 96.12 82 ASP A O 1
ATOM 659 N N . LEU A 1 83 ? -2.271 11.655 4.794 1.00 96.31 83 LEU A N 1
ATOM 660 C CA . LEU A 1 83 ? -1.310 11.268 5.840 1.00 96.31 83 LEU A CA 1
ATOM 661 C C . LEU A 1 83 ? 0.142 11.669 5.536 1.00 96.31 83 LEU A C 1
ATOM 663 O O . LEU A 1 83 ? 0.956 11.736 6.452 1.00 96.31 83 LEU A O 1
ATOM 667 N N . GLN A 1 84 ? 0.476 11.919 4.269 1.00 95.19 84 GLN A N 1
ATOM 668 C CA . GLN A 1 84 ? 1.794 12.416 3.854 1.00 95.19 84 GLN A CA 1
ATOM 669 C C . GLN A 1 84 ? 1.890 13.941 3.847 1.00 95.19 84 GLN A C 1
ATOM 671 O O . GLN A 1 84 ? 2.982 14.488 3.699 1.00 95.19 84 GLN A O 1
ATOM 676 N N . ALA A 1 85 ? 0.761 14.640 3.961 1.00 93.00 85 ALA A N 1
ATOM 677 C CA . ALA A 1 85 ? 0.752 16.089 3.938 1.00 93.00 85 ALA A CA 1
ATOM 678 C C . ALA A 1 85 ? 1.583 16.655 5.101 1.00 93.00 85 ALA A C 1
ATOM 680 O O . ALA A 1 85 ? 1.452 16.213 6.241 1.00 93.00 85 ALA A O 1
ATOM 681 N N . ALA A 1 86 ? 2.370 17.702 4.825 1.00 89.81 86 ALA A N 1
ATOM 682 C CA . ALA A 1 86 ? 3.153 18.410 5.843 1.00 89.81 86 ALA A CA 1
ATOM 683 C C . ALA A 1 86 ? 2.285 18.921 7.007 1.00 89.81 86 ALA A C 1
ATOM 685 O O . ALA A 1 86 ? 2.755 19.102 8.126 1.00 89.81 86 ALA A O 1
ATOM 686 N N . THR A 1 87 ? 0.999 19.163 6.748 1.00 93.75 87 THR A N 1
ATOM 687 C CA . THR A 1 87 ? -0.001 19.470 7.766 1.00 93.75 87 THR A CA 1
ATOM 688 C C . THR A 1 87 ? -1.223 18.588 7.555 1.00 93.75 87 THR A C 1
ATOM 690 O O . THR A 1 87 ? -1.870 18.651 6.509 1.00 93.75 87 THR A O 1
ATOM 693 N N . LEU A 1 88 ? -1.564 17.789 8.571 1.00 95.44 88 LEU A N 1
ATOM 694 C CA . LEU A 1 88 ? -2.758 16.948 8.544 1.00 95.44 88 LEU A CA 1
ATOM 695 C C . LEU A 1 88 ? -4.025 17.797 8.419 1.00 95.44 88 LEU A C 1
ATOM 697 O O . LEU A 1 88 ? -4.231 18.757 9.168 1.00 95.44 88 LEU A O 1
ATOM 701 N N . LYS A 1 89 ? -4.916 17.386 7.514 1.00 94.88 89 LYS A N 1
ATOM 702 C CA . LYS A 1 89 ? -6.253 17.977 7.394 1.00 94.88 89 LYS A CA 1
ATOM 703 C C . LYS A 1 89 ? -7.036 17.779 8.700 1.00 94.88 89 LYS A C 1
ATOM 705 O O . LYS A 1 89 ? -6.908 16.710 9.304 1.00 94.88 89 LYS A O 1
ATOM 710 N N . PRO A 1 90 ? -7.914 18.719 9.104 1.00 94.62 90 PRO A N 1
ATOM 711 C CA . PRO A 1 90 ? -8.683 18.610 10.349 1.00 94.62 90 PRO A CA 1
ATOM 712 C C . PRO A 1 90 ? -9.434 17.278 10.505 1.00 94.62 90 PRO A C 1
ATOM 714 O O . PRO A 1 90 ? -9.385 16.661 11.569 1.00 94.62 90 PRO A O 1
ATOM 717 N N . LYS A 1 91 ? -10.036 16.782 9.413 1.00 93.56 91 LYS A N 1
ATOM 718 C CA . LYS A 1 91 ? -10.744 15.491 9.376 1.00 93.56 91 LYS A CA 1
ATOM 719 C C . LYS A 1 91 ? -9.858 14.282 9.705 1.00 93.56 91 LYS A C 1
ATOM 721 O O . LYS A 1 91 ? -10.370 13.282 10.175 1.00 93.56 91 LYS A O 1
ATOM 726 N N . ILE A 1 92 ? -8.547 14.357 9.465 1.00 96.00 92 ILE A N 1
ATOM 727 C CA . ILE A 1 92 ? -7.588 13.287 9.788 1.00 96.00 92 ILE A CA 1
ATOM 728 C C . ILE A 1 92 ? -6.970 13.517 11.162 1.00 96.00 92 ILE A C 1
ATOM 730 O O . ILE A 1 92 ? -6.887 12.585 11.955 1.00 96.00 92 ILE A O 1
ATOM 734 N N . ARG A 1 93 ? -6.590 14.767 11.463 1.00 95.31 93 ARG A N 1
ATOM 735 C CA . ARG A 1 93 ? -5.925 15.158 12.716 1.00 95.31 93 ARG A CA 1
ATOM 736 C C . ARG A 1 93 ? -6.695 14.706 13.958 1.00 95.31 93 ARG A C 1
ATOM 738 O O . ARG A 1 93 ? -6.088 14.290 14.932 1.00 95.31 93 ARG A O 1
ATOM 745 N N . ARG A 1 94 ? -8.031 14.730 13.918 1.00 94.56 94 ARG A N 1
ATOM 746 C CA . ARG A 1 94 ? -8.883 14.271 15.032 1.00 94.56 94 ARG A CA 1
ATOM 747 C C . ARG A 1 94 ? -8.726 12.783 15.396 1.00 94.56 94 ARG A C 1
ATOM 749 O O . ARG A 1 94 ? -9.205 12.380 16.449 1.00 94.56 94 ARG A O 1
ATOM 756 N N . TYR A 1 95 ? -8.123 11.983 14.518 1.00 95.75 95 TYR A N 1
ATOM 757 C CA . TYR A 1 95 ? -7.868 10.551 14.698 1.00 95.75 95 TYR A CA 1
ATOM 758 C C . TYR A 1 95 ? -6.370 10.241 14.821 1.00 95.75 95 TYR A C 1
ATOM 760 O O . TYR A 1 95 ? -5.971 9.083 14.727 1.00 95.75 95 TYR A O 1
ATOM 768 N N . GLU A 1 96 ? -5.532 11.267 14.972 1.00 96.00 96 GLU A N 1
ATOM 769 C CA . GLU A 1 96 ? -4.102 11.087 15.168 1.00 96.00 96 GLU A CA 1
ATOM 770 C C . GLU A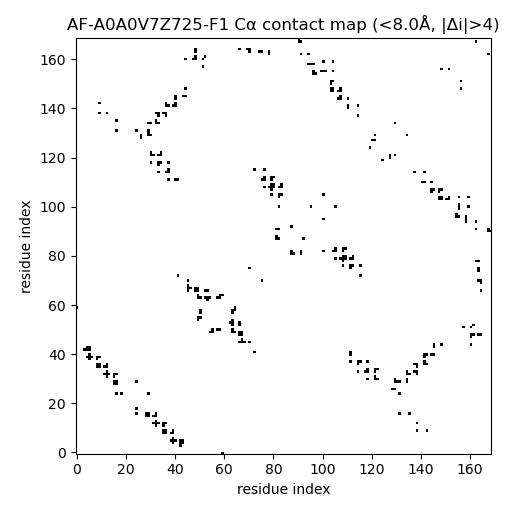 1 96 ? -3.837 10.428 16.537 1.00 96.00 96 GLU A C 1
ATOM 772 O O . GLU A 1 96 ? -4.346 10.910 17.553 1.00 96.00 96 GLU A O 1
ATOM 777 N N . PRO A 1 97 ? -3.075 9.319 16.591 1.00 96.25 97 PRO A N 1
ATOM 778 C CA . PRO A 1 97 ? -2.764 8.657 17.853 1.00 96.25 97 PRO A CA 1
ATOM 779 C C . PRO A 1 97 ? -1.781 9.491 18.698 1.00 96.25 97 PRO A C 1
ATOM 781 O O . PRO A 1 97 ? -1.050 10.325 18.154 1.00 96.25 97 PRO A O 1
ATOM 784 N N . PRO A 1 98 ? -1.684 9.245 20.020 1.00 93.62 98 PRO A N 1
ATOM 785 C CA . PRO A 1 98 ? -0.641 9.842 20.852 1.00 93.62 98 PRO A CA 1
ATOM 786 C C . PRO A 1 98 ? 0.757 9.566 20.278 1.00 93.62 98 PRO A C 1
ATOM 788 O O . PRO A 1 98 ? 1.101 8.423 19.982 1.00 93.62 98 PRO A O 1
ATOM 791 N N . GLY A 1 99 ? 1.564 10.615 20.101 1.00 90.81 99 GLY A N 1
ATOM 792 C CA . GLY A 1 99 ? 2.879 10.517 19.449 1.00 90.81 99 GLY A CA 1
ATOM 793 C C . GLY A 1 99 ? 2.845 10.543 17.913 1.00 90.81 99 GLY A C 1
ATOM 794 O O . GLY A 1 99 ? 3.895 10.435 17.281 1.00 90.81 99 GLY A O 1
ATOM 795 N N . GLY A 1 100 ? 1.667 10.725 17.312 1.00 95.00 100 GLY A N 1
ATOM 796 C CA . GLY A 1 100 ? 1.483 10.884 15.874 1.00 95.00 100 GLY A CA 1
ATOM 797 C C . GLY A 1 100 ? 1.533 9.577 15.080 1.00 95.00 100 GLY A C 1
ATOM 798 O O . GLY A 1 100 ? 1.870 8.498 15.577 1.00 95.00 100 GLY A O 1
ATOM 799 N N . PHE A 1 101 ? 1.218 9.672 13.786 1.00 95.44 101 PHE A N 1
ATOM 800 C CA . PHE A 1 101 ? 1.238 8.517 12.876 1.00 95.44 101 PHE A CA 1
ATOM 801 C C . PHE A 1 101 ? 2.631 7.878 12.724 1.00 95.44 101 PHE A C 1
ATOM 803 O O . PHE A 1 101 ? 2.736 6.682 12.458 1.00 95.44 101 PHE A O 1
ATOM 810 N N . GLY A 1 102 ? 3.701 8.649 12.933 1.00 94.56 102 GLY A N 1
ATOM 811 C CA . GLY A 1 102 ? 5.079 8.162 12.911 1.00 94.56 102 GLY A CA 1
ATOM 812 C C . GLY A 1 102 ? 5.606 7.781 11.520 1.00 94.56 102 GLY A C 1
ATOM 813 O O . GLY A 1 102 ? 4.879 7.690 10.528 1.00 94.56 102 GLY A O 1
ATOM 814 N N . GLY A 1 103 ? 6.918 7.536 11.441 1.00 95.88 103 GLY A N 1
ATOM 815 C CA . GLY A 1 103 ? 7.617 7.328 10.165 1.00 95.88 103 GLY A CA 1
ATOM 816 C C . GLY A 1 103 ? 7.182 6.077 9.392 1.00 95.88 103 GLY A C 1
ATOM 817 O O . GLY A 1 103 ? 7.226 6.064 8.161 1.00 95.88 103 GLY A O 1
ATOM 818 N N . HIS A 1 104 ? 6.725 5.027 10.083 1.00 97.62 104 HIS A N 1
ATOM 819 C CA . HIS A 1 104 ? 6.226 3.816 9.427 1.00 97.62 104 HIS A CA 1
ATOM 820 C C . HIS A 1 104 ? 4.946 4.082 8.631 1.00 97.62 104 HIS A C 1
ATOM 822 O O . HIS A 1 104 ? 4.908 3.723 7.455 1.00 97.62 104 HIS A O 1
ATOM 828 N N . VAL A 1 105 ? 3.945 4.753 9.217 1.00 98.12 105 VAL A N 1
ATOM 829 C CA . VAL A 1 105 ? 2.693 5.089 8.514 1.00 98.12 105 VAL A CA 1
ATOM 830 C C . VAL A 1 105 ? 2.966 6.012 7.332 1.00 98.12 105 VAL A C 1
ATOM 832 O O . VAL A 1 105 ? 2.470 5.746 6.241 1.00 98.12 105 VAL A O 1
ATOM 835 N N . VAL A 1 106 ? 3.810 7.035 7.507 1.00 96.75 106 VAL A N 1
ATOM 836 C CA . VAL A 1 106 ? 4.181 7.956 6.417 1.00 96.75 106 VAL A CA 1
ATOM 837 C C . VAL A 1 106 ? 4.853 7.207 5.263 1.00 96.75 106 VAL A C 1
ATOM 839 O O . VAL A 1 106 ? 4.512 7.422 4.102 1.00 96.75 106 VAL A O 1
ATOM 842 N N . THR A 1 107 ? 5.752 6.264 5.565 1.00 97.69 107 THR A N 1
ATOM 843 C CA . THR A 1 107 ? 6.425 5.461 4.531 1.00 97.69 107 THR A CA 1
ATOM 844 C C . THR A 1 107 ? 5.452 4.526 3.808 1.00 97.69 107 THR A C 1
ATOM 846 O O . THR A 1 107 ? 5.513 4.404 2.586 1.00 97.69 107 THR A O 1
ATOM 849 N N . ILE A 1 108 ? 4.542 3.870 4.539 1.00 98.69 108 ILE A N 1
ATOM 850 C CA . ILE A 1 108 ? 3.496 3.023 3.941 1.00 98.69 108 ILE A CA 1
ATOM 851 C C . ILE A 1 108 ? 2.612 3.867 3.022 1.00 98.69 108 ILE A C 1
ATOM 853 O O . ILE A 1 108 ? 2.326 3.461 1.899 1.00 98.69 108 ILE A O 1
ATOM 857 N N . ALA A 1 109 ? 2.211 5.049 3.484 1.00 98.44 109 ALA A N 1
ATOM 858 C CA . ALA A 1 109 ? 1.383 5.963 2.721 1.00 98.44 109 ALA A CA 1
ATOM 859 C C . ALA A 1 109 ? 2.070 6.407 1.419 1.00 98.44 109 ALA A C 1
ATOM 861 O O . ALA A 1 109 ? 1.454 6.338 0.355 1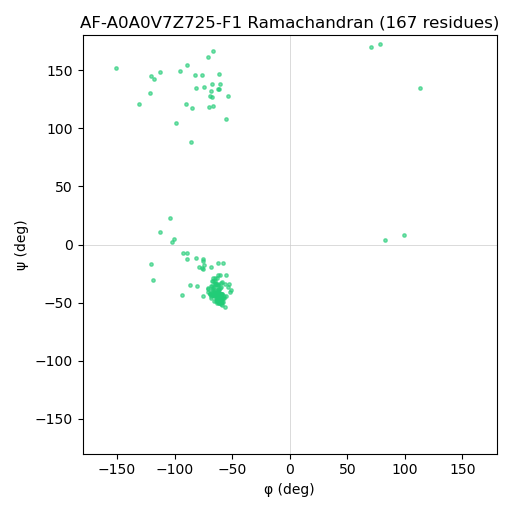.00 98.44 109 ALA A O 1
ATOM 862 N N . GLY A 1 110 ? 3.357 6.764 1.479 1.00 98.44 110 GLY A N 1
ATOM 863 C CA . GLY A 1 110 ? 4.156 7.081 0.291 1.00 98.44 110 GLY A CA 1
ATOM 864 C C . GLY A 1 110 ? 4.231 5.928 -0.698 1.00 98.44 110 GLY A C 1
ATOM 865 O O . GLY A 1 110 ? 3.954 6.115 -1.881 1.00 98.44 110 GLY A O 1
ATOM 866 N N . ALA A 1 111 ? 4.509 4.721 -0.203 1.00 98.75 111 ALA A N 1
ATOM 867 C CA . ALA A 1 111 ? 4.559 3.520 -1.028 1.00 98.75 111 ALA A CA 1
ATOM 868 C C . ALA A 1 111 ? 3.220 3.232 -1.722 1.00 98.75 111 ALA A C 1
ATOM 870 O O . ALA A 1 111 ? 3.207 2.900 -2.902 1.00 98.75 111 ALA A O 1
ATOM 871 N N . VAL A 1 112 ? 2.090 3.378 -1.024 1.00 98.75 112 VAL A N 1
ATOM 872 C CA . VAL A 1 112 ? 0.760 3.202 -1.624 1.00 98.75 112 VAL A CA 1
ATOM 873 C C . VAL A 1 112 ? 0.546 4.182 -2.774 1.00 98.75 112 VAL A C 1
ATOM 875 O O . VAL A 1 112 ? 0.148 3.757 -3.860 1.00 98.75 112 VAL A O 1
ATOM 878 N N . SER A 1 113 ? 0.793 5.474 -2.543 1.00 98.19 113 SER A N 1
ATOM 879 C CA . SER A 1 113 ? 0.540 6.510 -3.546 1.00 98.19 113 SER A CA 1
ATOM 880 C C . SER A 1 113 ? 1.431 6.340 -4.777 1.00 98.19 113 SER A C 1
ATOM 882 O O . SER A 1 113 ? 0.908 6.308 -5.890 1.00 98.19 113 SER A O 1
ATOM 884 N N . ASP A 1 114 ? 2.739 6.148 -4.576 1.00 98.44 114 ASP A N 1
ATOM 885 C CA . ASP A 1 114 ? 3.716 5.937 -5.654 1.00 98.44 114 ASP A CA 1
ATOM 886 C C . ASP A 1 114 ? 3.418 4.659 -6.452 1.00 98.44 114 ASP A C 1
ATOM 888 O O . ASP A 1 114 ? 3.313 4.693 -7.678 1.00 98.44 114 ASP A O 1
ATOM 892 N N . LEU A 1 115 ? 3.203 3.524 -5.778 1.00 98.81 115 LEU A N 1
ATOM 893 C CA . LEU A 1 115 ? 2.951 2.254 -6.464 1.00 98.81 115 LEU A CA 1
ATOM 894 C C . LEU A 1 115 ? 1.621 2.250 -7.218 1.00 98.81 115 LEU A C 1
ATOM 896 O O . LEU A 1 115 ? 1.524 1.600 -8.259 1.00 98.81 115 LEU A O 1
ATOM 900 N N . GLN A 1 116 ? 0.604 2.968 -6.733 1.00 98.50 116 GLN A N 1
ATOM 901 C CA . GLN A 1 116 ? -0.655 3.104 -7.463 1.00 98.50 116 GLN A CA 1
ATOM 902 C C . GLN A 1 116 ? -0.469 3.878 -8.768 1.00 98.50 116 GLN A C 1
ATOM 904 O O . GLN A 1 116 ? -1.019 3.469 -9.791 1.00 98.50 116 GLN A O 1
ATOM 909 N N . ASP A 1 117 ? 0.321 4.951 -8.744 1.00 98.25 117 ASP A N 1
ATOM 910 C CA . ASP A 1 117 ? 0.614 5.749 -9.936 1.00 98.25 117 ASP A CA 1
ATOM 911 C C . ASP A 1 117 ? 1.475 4.979 -10.933 1.00 98.25 117 ASP A C 1
ATOM 913 O O . ASP A 1 117 ? 1.133 4.905 -12.115 1.00 98.25 117 ASP A O 1
ATOM 917 N N . ARG A 1 118 ? 2.521 4.297 -10.452 1.00 98.25 118 ARG A N 1
ATOM 918 C CA . ARG A 1 118 ? 3.352 3.419 -11.288 1.00 98.25 118 ARG A CA 1
ATOM 919 C C . ARG A 1 118 ? 2.547 2.289 -11.910 1.00 98.25 118 ARG A C 1
ATOM 921 O O . ARG A 1 118 ? 2.709 2.015 -13.095 1.00 98.25 118 ARG A O 1
ATOM 928 N N . ARG A 1 119 ? 1.659 1.650 -11.141 1.00 98.19 119 ARG A N 1
ATOM 929 C CA . ARG A 1 119 ? 0.737 0.647 -11.679 1.00 98.19 119 ARG A CA 1
ATOM 930 C C . ARG A 1 119 ? -0.147 1.266 -12.759 1.00 98.19 119 ARG A C 1
ATOM 932 O O . ARG A 1 119 ? -0.278 0.673 -13.821 1.00 98.19 119 ARG A O 1
ATOM 939 N N . HIS A 1 120 ? -0.775 2.412 -12.500 1.00 97.94 120 HIS A N 1
ATOM 940 C CA . HIS A 1 120 ? -1.686 3.027 -13.465 1.00 97.94 120 HIS A CA 1
ATOM 941 C C . HIS A 1 120 ? -0.970 3.345 -14.787 1.00 97.94 120 HIS A C 1
ATOM 943 O O . HIS A 1 120 ? -1.471 2.997 -15.852 1.00 97.94 120 HIS A O 1
ATOM 949 N N . ALA A 1 121 ? 0.234 3.915 -14.719 1.00 97.94 121 ALA A N 1
ATOM 950 C CA . ALA A 1 121 ? 1.088 4.134 -15.884 1.00 97.94 121 ALA A CA 1
ATOM 951 C C . ALA A 1 121 ? 1.442 2.813 -16.601 1.00 97.94 121 ALA A C 1
ATOM 953 O O . ALA A 1 121 ? 1.308 2.700 -17.819 1.00 97.94 121 ALA A O 1
ATOM 954 N N . ALA A 1 122 ? 1.841 1.783 -15.849 1.00 97.50 122 ALA A N 1
ATOM 955 C CA . ALA A 1 122 ? 2.204 0.476 -16.393 1.00 97.50 122 ALA A CA 1
ATOM 956 C C . ALA A 1 122 ? 1.026 -0.300 -17.003 1.00 97.50 122 ALA A C 1
ATOM 958 O O . ALA A 1 122 ? 1.229 -1.058 -17.951 1.00 97.50 122 ALA A O 1
ATOM 959 N N . ASP A 1 123 ? -0.191 -0.128 -16.497 1.00 97.00 123 ASP A N 1
ATOM 960 C CA . ASP A 1 123 ? -1.374 -0.839 -16.985 1.00 97.00 123 ASP A CA 1
ATOM 961 C C . ASP A 1 123 ? -2.034 -0.111 -18.172 1.00 97.00 123 ASP A C 1
ATOM 963 O O . ASP A 1 123 ? -2.554 -0.777 -19.067 1.00 97.00 123 ASP A O 1
ATOM 967 N N . TYR A 1 124 ? -2.016 1.229 -18.193 1.00 96.62 124 TYR A N 1
ATOM 968 C CA . TYR A 1 124 ? -2.872 2.017 -19.092 1.00 96.62 124 TYR A CA 1
ATOM 969 C C . TYR A 1 124 ? -2.148 2.937 -20.072 1.00 96.62 124 TYR A C 1
ATOM 971 O O . TYR A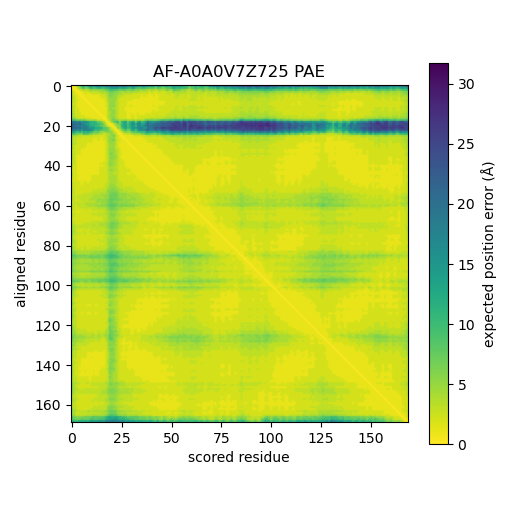 1 124 ? -2.777 3.359 -21.039 1.00 96.62 124 TYR A O 1
ATOM 979 N N . ASP A 1 125 ? -0.866 3.246 -19.871 1.00 96.94 125 ASP A N 1
ATOM 980 C CA . ASP A 1 125 ? -0.123 4.087 -20.809 1.00 96.94 125 ASP A CA 1
ATOM 981 C C . ASP A 1 125 ? 0.733 3.220 -21.754 1.00 96.94 125 ASP A C 1
ATOM 983 O O . ASP A 1 125 ? 1.772 2.683 -21.339 1.00 96.94 125 ASP A O 1
ATOM 987 N N . PRO A 1 126 ? 0.325 3.034 -23.026 1.00 94.62 126 PRO A N 1
ATOM 988 C CA . PRO A 1 126 ? 1.078 2.232 -23.986 1.00 94.62 126 PRO A CA 1
ATOM 989 C C . PRO A 1 126 ? 2.326 2.947 -24.522 1.00 94.62 126 PRO A C 1
ATOM 991 O O . PRO A 1 126 ? 3.176 2.286 -25.113 1.00 94.62 126 PRO A O 1
ATOM 994 N N . SER A 1 127 ? 2.456 4.264 -24.325 1.00 97.06 127 SER A N 1
ATOM 995 C CA . SER A 1 127 ? 3.589 5.049 -24.831 1.00 97.06 127 SER A CA 1
ATOM 996 C C . SER A 1 127 ? 4.852 4.899 -23.977 1.00 97.06 127 SER A C 1
ATOM 998 O O . SER A 1 127 ? 5.962 5.148 -24.447 1.00 97.06 127 SER A O 1
ATOM 1000 N N . LEU A 1 128 ? 4.700 4.447 -22.729 1.00 96.31 128 LEU A N 1
ATOM 1001 C CA . LEU A 1 128 ? 5.808 4.284 -21.794 1.00 96.31 128 LEU A CA 1
ATOM 1002 C C . LEU A 1 128 ? 6.572 2.972 -22.005 1.00 96.31 128 LEU A C 1
ATOM 1004 O O . LEU A 1 128 ? 6.008 1.917 -22.300 1.00 96.31 128 LEU A O 1
ATOM 1008 N N . SER A 1 129 ? 7.877 3.020 -21.764 1.00 95.81 129 SER A N 1
ATOM 1009 C CA . SER A 1 129 ? 8.719 1.836 -21.599 1.00 95.81 129 SER A CA 1
ATOM 1010 C C . SER A 1 129 ? 9.317 1.842 -20.203 1.00 95.81 129 SER A C 1
ATOM 1012 O O . SER A 1 129 ? 9.671 2.894 -19.677 1.00 95.81 129 SER A O 1
ATOM 1014 N N . PHE A 1 130 ? 9.427 0.665 -19.602 1.00 95.69 130 PHE A N 1
ATOM 1015 C CA . PHE A 1 130 ? 9.876 0.502 -18.228 1.00 95.69 130 PHE A CA 1
ATOM 1016 C C . PHE A 1 130 ? 11.221 -0.207 -18.171 1.00 95.69 130 PHE A C 1
ATOM 1018 O O . PHE A 1 130 ? 11.518 -1.075 -18.999 1.00 95.69 130 PHE A O 1
ATOM 1025 N N . LEU A 1 131 ? 12.016 0.142 -17.161 1.00 94.50 131 LEU A N 1
ATOM 1026 C CA . LEU A 1 131 ? 13.295 -0.495 -16.877 1.00 94.50 131 LEU A CA 1
ATOM 1027 C C . LEU A 1 131 ? 13.132 -1.599 -15.829 1.00 94.50 131 LEU A C 1
ATOM 1029 O O . LEU A 1 131 ? 12.310 -1.515 -14.912 1.00 94.50 131 LEU A O 1
ATOM 1033 N N . GLN A 1 132 ? 13.976 -2.627 -15.923 1.00 94.25 132 GLN A N 1
ATOM 1034 C CA . GLN A 1 132 ? 14.035 -3.693 -14.918 1.00 94.25 132 GLN A CA 1
ATOM 1035 C C . GLN A 1 132 ? 14.388 -3.151 -13.528 1.00 94.25 132 GLN A C 1
ATOM 1037 O O . GLN A 1 132 ? 13.866 -3.640 -12.527 1.00 94.25 132 GLN A O 1
ATOM 1042 N N . THR A 1 133 ? 15.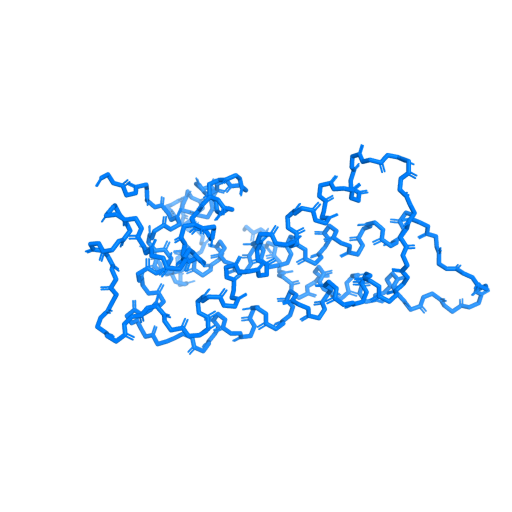262 -2.146 -13.461 1.00 94.88 133 THR A N 1
ATOM 1043 C CA . THR A 1 133 ? 15.658 -1.482 -12.213 1.00 94.88 133 THR A CA 1
ATOM 1044 C C . THR A 1 133 ? 14.468 -0.822 -11.528 1.00 94.88 133 THR A C 1
ATOM 1046 O O . THR A 1 133 ? 14.290 -1.009 -10.326 1.00 94.88 133 THR A O 1
ATOM 1049 N N . ASP A 1 134 ? 13.603 -0.146 -12.286 1.00 96.69 134 ASP A N 1
ATOM 1050 C CA . ASP A 1 134 ? 12.418 0.530 -11.747 1.00 96.69 134 ASP A CA 1
ATOM 1051 C C . ASP A 1 134 ? 11.378 -0.472 -11.248 1.00 96.69 134 ASP A C 1
ATOM 1053 O O . ASP A 1 134 ? 10.800 -0.297 -10.174 1.00 96.69 134 ASP A O 1
ATOM 1057 N N . ALA A 1 135 ? 11.170 -1.553 -12.003 1.00 97.25 135 ALA A N 1
ATOM 1058 C CA . ALA A 1 135 ? 10.266 -2.630 -11.618 1.00 97.25 135 ALA A CA 1
ATOM 1059 C C . ALA A 1 135 ? 10.757 -3.345 -10.345 1.00 97.25 135 ALA A C 1
ATOM 1061 O O . ALA A 1 135 ? 9.975 -3.616 -9.430 1.00 97.25 135 ALA A O 1
ATOM 1062 N N . ARG A 1 136 ? 12.071 -3.591 -10.240 1.00 97.44 136 ARG A N 1
ATOM 1063 C CA . ARG A 1 136 ? 12.700 -4.146 -9.034 1.00 97.44 136 ARG A CA 1
ATOM 1064 C C . ARG A 1 136 ? 12.558 -3.197 -7.845 1.00 97.44 136 ARG A C 1
ATOM 1066 O O . ARG A 1 136 ? 12.209 -3.655 -6.760 1.00 97.44 136 ARG A O 1
ATOM 1073 N N . ALA A 1 137 ? 12.789 -1.900 -8.040 1.00 98.19 137 ALA A N 1
ATOM 1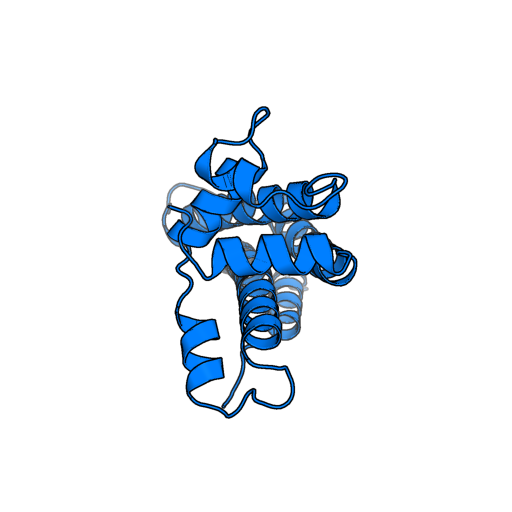074 C CA . ALA A 1 137 ? 12.631 -0.897 -6.993 1.00 98.19 137 ALA A CA 1
ATOM 1075 C C . ALA A 1 137 ? 11.186 -0.853 -6.473 1.00 98.19 137 ALA A C 1
ATOM 1077 O O . ALA A 1 137 ? 10.978 -0.913 -5.264 1.00 98.19 137 ALA A O 1
ATOM 1078 N N . ALA A 1 138 ? 10.187 -0.858 -7.362 1.00 98.62 138 ALA A N 1
ATOM 1079 C CA . ALA A 1 138 ? 8.776 -0.905 -6.974 1.00 98.62 138 ALA A CA 1
ATOM 1080 C C . ALA A 1 138 ? 8.437 -2.147 -6.131 1.00 98.62 138 ALA A C 1
ATOM 1082 O O . ALA A 1 138 ? 7.751 -2.043 -5.111 1.00 98.62 138 ALA A O 1
ATOM 1083 N N . LEU A 1 139 ? 8.963 -3.317 -6.507 1.00 98.50 139 LEU A N 1
ATOM 1084 C CA . LEU A 1 139 ? 8.776 -4.542 -5.730 1.00 98.50 139 LEU A CA 1
ATOM 1085 C C . LEU A 1 139 ? 9.396 -4.440 -4.326 1.00 98.50 139 LEU A C 1
ATOM 1087 O O . LEU A 1 139 ? 8.762 -4.829 -3.344 1.00 98.50 139 LEU A O 1
ATOM 1091 N N . GLN A 1 140 ? 10.600 -3.874 -4.206 1.00 98.56 140 GLN A N 1
ATOM 1092 C CA . GLN A 1 140 ? 11.241 -3.660 -2.903 1.00 98.56 140 GLN A CA 1
ATOM 1093 C C . GLN A 1 140 ? 10.492 -2.631 -2.048 1.00 98.56 140 GLN A C 1
ATOM 1095 O O . GLN A 1 140 ? 10.314 -2.849 -0.848 1.00 98.56 140 GLN A O 1
ATOM 1100 N N . THR A 1 141 ? 9.975 -1.560 -2.656 1.00 98.81 141 THR A N 1
ATOM 1101 C CA . THR A 1 141 ? 9.107 -0.581 -1.986 1.00 98.81 141 THR A CA 1
ATOM 1102 C C . THR A 1 141 ? 7.867 -1.257 -1.402 1.00 98.81 141 THR A C 1
ATOM 1104 O O . THR A 1 141 ? 7.549 -1.047 -0.229 1.00 98.81 141 THR A O 1
ATOM 1107 N N . ALA A 1 142 ? 7.202 -2.129 -2.168 1.00 98.81 142 ALA A N 1
ATOM 1108 C CA . ALA A 1 142 ? 6.034 -2.869 -1.695 1.00 98.81 142 ALA A CA 1
ATOM 1109 C C . ALA A 1 142 ? 6.369 -3.790 -0.510 1.00 98.81 142 ALA A C 1
ATOM 1111 O O . ALA A 1 142 ? 5.692 -3.739 0.519 1.00 98.81 142 ALA A O 1
ATOM 1112 N N . ARG A 1 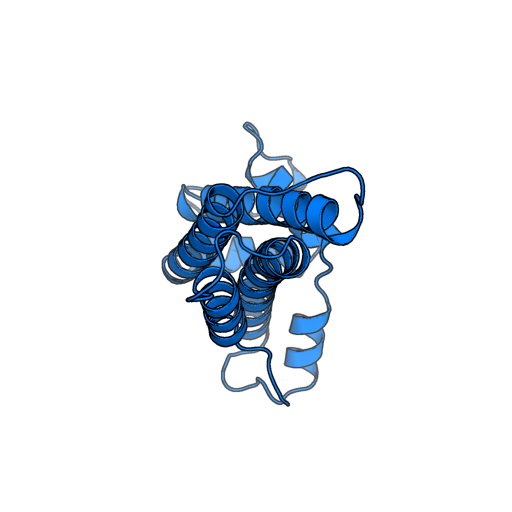143 ? 7.446 -4.584 -0.614 1.00 98.62 143 ARG A N 1
ATOM 1113 C CA . ARG A 1 143 ? 7.904 -5.474 0.469 1.00 98.62 143 ARG A CA 1
ATOM 1114 C C . ARG A 1 143 ? 8.270 -4.693 1.733 1.00 98.62 143 ARG A C 1
ATOM 1116 O O . ARG A 1 143 ? 7.859 -5.072 2.829 1.00 98.62 143 ARG A O 1
ATOM 1123 N N . SER A 1 144 ? 8.988 -3.577 1.589 1.00 98.50 144 SER A N 1
ATOM 1124 C CA . SER A 1 144 ? 9.340 -2.703 2.714 1.00 98.50 144 SER A CA 1
ATOM 1125 C C . SER A 1 144 ? 8.093 -2.134 3.393 1.00 98.50 144 SER A C 1
ATOM 1127 O O . SER A 1 144 ? 7.991 -2.169 4.617 1.00 98.50 144 SER A O 1
ATOM 1129 N N . ALA A 1 145 ? 7.103 -1.676 2.623 1.00 98.69 145 ALA A N 1
ATOM 1130 C CA . ALA A 1 145 ? 5.849 -1.168 3.171 1.00 98.69 145 ALA A CA 1
ATOM 1131 C C . ALA A 1 145 ? 5.052 -2.254 3.919 1.00 98.69 145 ALA A C 1
ATOM 1133 O O . ALA A 1 145 ? 4.572 -2.001 5.024 1.00 98.69 145 ALA A O 1
ATOM 1134 N N . VAL A 1 146 ? 4.975 -3.479 3.385 1.00 98.62 146 VAL A N 1
ATOM 1135 C CA . VAL A 1 146 ? 4.348 -4.619 4.084 1.00 98.62 146 VAL A CA 1
ATOM 1136 C C . VAL A 1 146 ? 5.087 -4.955 5.381 1.00 98.62 146 VAL A C 1
ATOM 1138 O O . VAL A 1 146 ? 4.450 -5.169 6.412 1.00 98.62 146 VAL A O 1
ATOM 1141 N N . ASN A 1 147 ? 6.421 -4.942 5.374 1.00 98.31 147 ASN A N 1
ATOM 1142 C CA . ASN A 1 147 ? 7.204 -5.154 6.589 1.00 98.31 147 ASN A CA 1
ATOM 1143 C C . ASN A 1 147 ? 6.934 -4.056 7.633 1.00 98.31 147 ASN A C 1
ATOM 1145 O O . ASN A 1 147 ? 6.688 -4.360 8.798 1.00 98.31 147 ASN A O 1
ATOM 1149 N N . ARG A 1 148 ? 6.887 -2.784 7.224 1.00 98.44 148 ARG A N 1
ATOM 1150 C CA . ARG A 1 148 ? 6.572 -1.658 8.120 1.00 98.44 148 ARG A CA 1
ATOM 1151 C C . ARG A 1 148 ? 5.164 -1.747 8.701 1.00 98.44 148 ARG A C 1
ATOM 1153 O O . ARG A 1 148 ? 4.982 -1.402 9.864 1.00 98.44 148 ARG A O 1
ATOM 1160 N N . LEU A 1 149 ? 4.192 -2.252 7.940 1.00 98.38 149 LEU A N 1
ATOM 1161 C CA . LEU A 1 149 ? 2.827 -2.484 8.425 1.00 98.38 149 LEU A CA 1
ATOM 1162 C C . LEU A 1 149 ? 2.795 -3.462 9.614 1.00 98.38 149 LEU A C 1
ATOM 1164 O O . LEU A 1 149 ? 1.968 -3.309 10.513 1.00 98.38 149 LEU A O 1
ATOM 1168 N N . ALA A 1 150 ? 3.701 -4.444 9.643 1.00 95.75 150 ALA A N 1
ATOM 1169 C CA . ALA A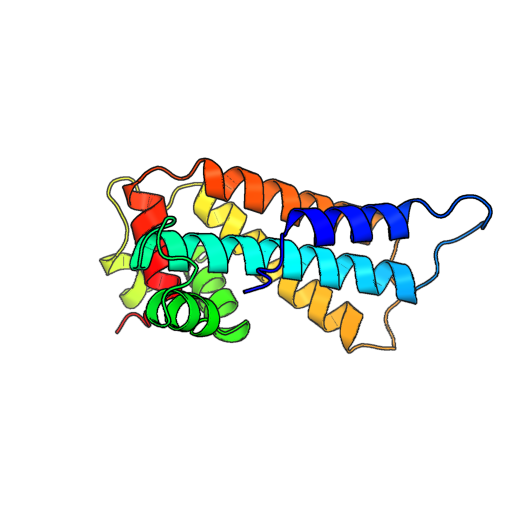 1 150 ? 3.841 -5.381 10.758 1.00 95.75 150 ALA A CA 1
ATOM 1170 C C . ALA A 1 150 ? 4.501 -4.762 12.009 1.00 95.75 150 ALA A C 1
ATOM 1172 O O . ALA A 1 150 ? 4.355 -5.318 13.092 1.00 95.75 150 ALA A O 1
ATOM 1173 N N . HIS A 1 151 ? 5.183 -3.620 11.869 1.00 97.00 151 HIS A N 1
ATOM 1174 C CA . HIS A 1 151 ? 5.889 -2.920 12.953 1.00 97.00 151 HIS A CA 1
ATOM 1175 C C . HIS A 1 151 ? 5.134 -1.697 13.493 1.00 97.00 151 HIS A C 1
ATOM 1177 O O . HIS A 1 151 ? 5.648 -0.993 14.361 1.00 97.00 151 HIS A O 1
ATOM 1183 N N . LEU A 1 152 ? 3.926 -1.413 12.994 1.00 97.81 152 LEU A N 1
ATOM 1184 C CA . LEU A 1 152 ? 3.081 -0.381 13.589 1.00 97.81 152 LEU A CA 1
ATOM 1185 C C . LEU A 1 152 ? 2.737 -0.763 15.030 1.00 97.81 152 LEU A C 1
ATOM 1187 O O . LEU A 1 152 ? 2.318 -1.894 15.290 1.00 97.81 152 LEU A O 1
ATOM 1191 N N . ASN A 1 153 ? 2.862 0.191 15.954 1.00 97.06 153 ASN A N 1
ATOM 1192 C CA . ASN A 1 153 ? 2.337 -0.004 17.302 1.00 97.06 153 ASN A CA 1
ATOM 1193 C C . ASN A 1 153 ? 0.797 -0.084 17.274 1.00 97.06 153 ASN A C 1
ATOM 1195 O O . ASN A 1 153 ? 0.167 0.255 16.269 1.00 97.06 153 ASN A O 1
ATOM 1199 N N . ALA A 1 154 ? 0.184 -0.539 18.370 1.00 96.88 154 ALA A N 1
ATOM 1200 C CA . ALA A 1 154 ? -1.257 -0.795 18.420 1.00 96.88 154 ALA A CA 1
ATOM 1201 C C . ALA A 1 154 ? -2.105 0.443 18.067 1.00 96.88 154 ALA A C 1
ATOM 1203 O O . ALA A 1 154 ? -3.027 0.343 17.258 1.00 96.88 154 ALA A O 1
ATOM 1204 N N . GLU A 1 155 ? -1.756 1.616 18.600 1.00 97.44 155 GLU A N 1
ATOM 1205 C CA . GLU A 1 155 ? -2.497 2.862 18.366 1.00 97.44 155 GLU A CA 1
ATOM 1206 C C . GLU A 1 155 ? -2.368 3.346 16.915 1.00 97.44 155 GLU A C 1
ATOM 1208 O O . GLU A 1 155 ? -3.366 3.646 16.259 1.00 97.44 155 GLU A O 1
ATOM 1213 N N . GLN A 1 156 ? -1.149 3.346 16.365 1.00 97.81 156 GLN A N 1
ATOM 1214 C CA . GLN A 1 156 ? -0.883 3.696 14.966 1.00 97.81 156 GLN A CA 1
ATOM 1215 C C . GLN A 1 156 ? -1.587 2.748 14.006 1.00 97.81 156 GLN A C 1
ATOM 1217 O O . GLN A 1 156 ? -2.211 3.187 13.039 1.00 97.81 156 GLN A O 1
ATOM 1222 N N . ARG A 1 157 ? -1.496 1.444 14.281 1.00 98.06 157 ARG A N 1
ATOM 1223 C CA . ARG A 1 157 ? -2.137 0.399 13.491 1.00 98.06 157 ARG A CA 1
ATOM 1224 C C . ARG A 1 157 ? -3.644 0.609 13.455 1.00 98.06 157 ARG A C 1
ATOM 1226 O O . ARG A 1 157 ? -4.221 0.664 12.371 1.00 98.06 157 ARG A O 1
ATOM 1233 N N . ARG A 1 158 ? -4.268 0.770 14.622 1.00 97.56 158 ARG A N 1
ATOM 1234 C CA . ARG A 1 158 ? -5.712 0.962 14.738 1.00 97.56 158 ARG A CA 1
ATOM 1235 C C . ARG A 1 158 ? -6.161 2.235 14.026 1.00 97.56 158 ARG A C 1
ATOM 1237 O O . ARG A 1 158 ? -7.053 2.165 13.184 1.00 97.56 158 ARG A O 1
ATOM 1244 N N . ALA A 1 159 ? -5.513 3.369 14.295 1.00 97.62 159 ALA A N 1
ATOM 1245 C CA . ALA A 1 159 ? -5.848 4.647 13.668 1.00 97.62 159 ALA A CA 1
ATOM 1246 C C . ALA A 1 159 ? -5.736 4.585 12.135 1.00 97.62 159 ALA A C 1
ATOM 1248 O O . ALA A 1 159 ? -6.676 4.944 11.425 1.00 97.62 159 ALA A O 1
ATOM 1249 N N . PHE A 1 160 ? -4.618 4.069 11.613 1.00 98.06 160 PHE A N 1
ATOM 1250 C CA . PHE A 1 160 ? -4.384 3.947 10.173 1.00 98.06 160 PHE A CA 1
ATOM 1251 C C . PHE A 1 160 ? -5.421 3.049 9.486 1.00 98.06 160 PHE A C 1
ATOM 1253 O O . PHE A 1 160 ? -6.037 3.454 8.499 1.00 98.06 160 PHE A O 1
ATOM 1260 N N . LEU A 1 161 ? -5.650 1.842 10.013 1.00 98.12 161 LEU A N 1
ATOM 1261 C CA . LEU A 1 161 ? -6.553 0.872 9.391 1.00 98.12 161 LEU A CA 1
ATOM 1262 C C . LEU A 1 161 ? -8.020 1.321 9.453 1.00 98.12 161 LEU A C 1
ATOM 1264 O O . LEU A 1 161 ? -8.760 1.120 8.489 1.00 98.12 161 LEU A O 1
ATOM 1268 N N . TYR A 1 162 ? -8.438 1.989 10.532 1.00 97.62 162 TYR A N 1
ATOM 1269 C CA . TYR A 1 162 ? -9.799 2.522 10.642 1.00 97.62 162 TYR A CA 1
ATOM 1270 C C . TYR A 1 162 ? -10.035 3.711 9.706 1.00 97.62 162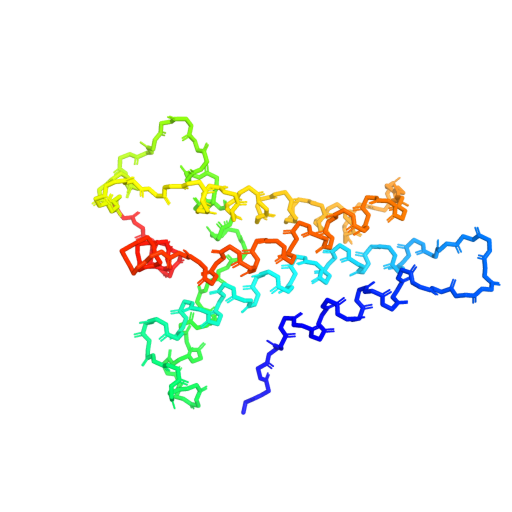 TYR A C 1
ATOM 1272 O O . TYR A 1 162 ? -11.104 3.790 9.110 1.00 97.62 162 TYR A O 1
ATOM 1280 N N . LEU A 1 163 ? -9.048 4.591 9.501 1.00 96.88 163 LEU A N 1
ATOM 1281 C CA . LEU A 1 163 ? -9.148 5.684 8.519 1.00 96.88 163 LEU A CA 1
ATOM 1282 C C . LEU A 1 163 ? -9.293 5.1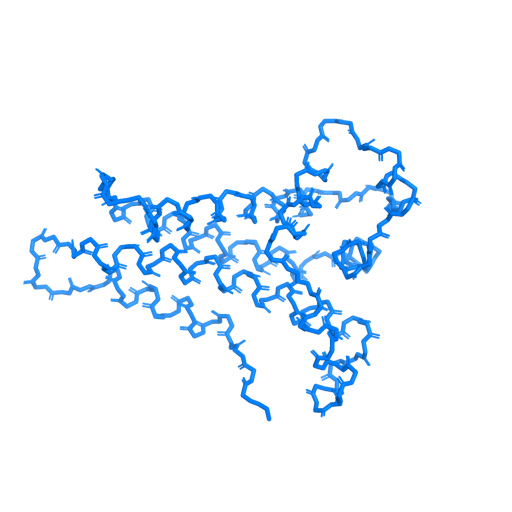84 7.074 1.00 96.88 163 LEU A C 1
ATOM 1284 O O . LEU A 1 163 ? -9.880 5.863 6.223 1.00 96.88 163 LEU A O 1
ATOM 1288 N N . ILE A 1 164 ? -8.746 4.004 6.786 1.00 95.69 164 ILE A N 1
ATOM 1289 C CA . ILE A 1 164 ? -8.885 3.350 5.485 1.00 95.69 164 ILE A CA 1
ATOM 1290 C C . ILE A 1 164 ? -10.285 2.744 5.326 1.00 95.69 164 ILE A C 1
ATOM 1292 O O . ILE A 1 164 ? -10.896 2.912 4.270 1.00 95.69 164 ILE A O 1
ATOM 1296 N N . LEU A 1 165 ? -10.793 2.066 6.361 1.00 96.19 165 LEU A N 1
ATOM 1297 C CA . LEU A 1 165 ? -12.108 1.410 6.348 1.00 96.19 165 LEU A CA 1
ATOM 1298 C C . LEU A 1 165 ? -13.275 2.396 6.377 1.00 96.19 165 LEU A C 1
ATOM 1300 O O . LEU A 1 165 ? -14.297 2.163 5.734 1.00 96.19 165 LEU A O 1
ATOM 1304 N N . PHE A 1 166 ? -13.131 3.475 7.141 1.00 94.69 166 PHE A N 1
ATOM 1305 C CA . PHE A 1 166 ? -14.202 4.413 7.430 1.00 94.69 166 PHE A CA 1
ATOM 1306 C C . PHE A 1 166 ? -13.815 5.808 6.971 1.00 94.69 166 PHE A C 1
ATOM 1308 O O . PHE A 1 166 ? -12.740 6.321 7.279 1.00 94.69 166 PHE A O 1
ATOM 1315 N N . GLU A 1 167 ? -14.715 6.440 6.226 1.00 86.94 167 GLU A N 1
ATOM 1316 C CA . GLU A 1 167 ? -14.505 7.806 5.784 1.00 86.94 167 GLU A CA 1
ATOM 1317 C C . GLU A 1 167 ? -14.604 8.787 6.963 1.00 86.94 167 GLU A C 1
ATOM 1319 O O . GLU A 1 167 ? -15.664 8.874 7.589 1.00 86.94 167 GLU A O 1
ATOM 1324 N N . PRO A 1 168 ? -13.522 9.525 7.286 1.00 86.25 168 PRO A N 1
ATOM 1325 C CA . PRO A 1 168 ? -13.545 10.530 8.325 1.00 86.25 168 PRO A CA 1
ATOM 1326 C C . PRO A 1 168 ? -14.408 11.697 7.856 1.00 86.25 168 PRO A C 1
ATOM 1328 O O . PRO A 1 168 ? -14.197 12.234 6.763 1.00 86.25 168 PRO A O 1
ATOM 1331 N N . ARG A 1 169 ? -15.371 12.057 8.705 1.00 79.50 169 ARG A N 1
ATOM 1332 C CA . ARG A 1 169 ? -16.288 13.182 8.521 1.00 79.50 169 ARG A CA 1
ATOM 1333 C C . ARG A 1 169 ? -15.759 14.421 9.232 1.00 79.50 169 ARG A C 1
ATOM 1335 O O . ARG A 1 169 ? -15.289 14.287 10.393 1.00 79.50 169 ARG A O 1
#

pLDDT: mean 94.94, std 7.46, range [52.06, 98.81]

Mean predicted aligned error: 3.33 Å